Protein AF-A0A2N7TKE7-F1 (afdb_monomer_lite)

InterPro domains:
  IPR000836 Phosphoribosyltransferase domain [cd06223] (1-38)
  IPR029057 Phosphoribosyltransferase-like [G3DSA:3.40.50.2020] (1-42)
  IPR029057 Phosphoribosyltransferase-like [SSF53271] (1-39)
  IPR051910 ComF/GntX DNA utilization and transformation protein [PTHR47505] (1-38)

Radius of gyration: 12.12 Å; chains: 1; bounding box: 34×15×24 Å

Secondary structure (DSSP, 8-state):
-EEEEEEESSSHHHHHHHHHHHHTT-S--EEEEEEE-------

Foldseek 3Di:
DEAEEAEAEPCPVVVVVQVVCVVVPPPDYYYDYNYYDDDPDPD

Sequence (43 aa):
VVLVDDVMTTGATLDALAAACRRAGAEWVEVWAVARTPLHLHL

pLDDT: mean 94.56, std 8.42, range [59.34, 98.81]

Organism: NCBI:txid13878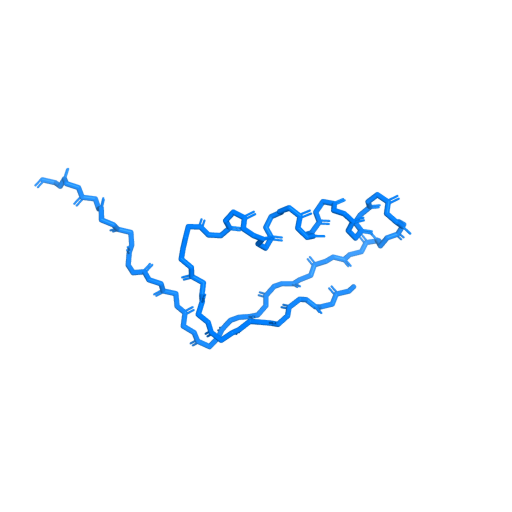83

Structure (mmCIF, N/CA/C/O backbone):
data_AF-A0A2N7TKE7-F1
#
_entry.id   AF-A0A2N7TKE7-F1
#
loop_
_atom_site.group_PDB
_atom_site.id
_atom_site.type_symbol
_atom_site.label_atom_id
_atom_site.label_alt_id
_atom_site.label_comp_id
_atom_site.label_asym_id
_atom_site.label_entity_id
_atom_site.label_seq_id
_atom_site.pdbx_PDB_ins_code
_atom_site.Cartn_x
_atom_site.Cartn_y
_atom_site.Cartn_z
_atom_site.occupancy
_atom_site.B_iso_or_equiv
_atom_site.auth_seq_id
_atom_site.auth_comp_id
_atom_site.auth_asym_id
_atom_site.auth_atom_id
_atom_site.pdbx_PDB_model_num
ATOM 1 N N . VAL A 1 1 ? -9.060 -3.105 4.958 1.00 98.12 1 VAL A N 1
ATOM 2 C CA . VAL A 1 1 ? -9.040 -2.320 3.698 1.00 98.12 1 VAL A CA 1
ATOM 3 C C . VAL A 1 1 ? -8.223 -3.086 2.680 1.00 98.12 1 VAL A C 1
ATOM 5 O O . VAL A 1 1 ? -7.169 -3.584 3.049 1.00 98.12 1 VAL A O 1
ATOM 8 N N . VAL A 1 2 ? -8.696 -3.195 1.441 1.00 98.44 2 VAL A N 1
ATOM 9 C CA . VAL A 1 2 ? -7.903 -3.763 0.344 1.00 98.44 2 VAL A CA 1
ATOM 10 C C . VAL A 1 2 ? -7.544 -2.627 -0.605 1.00 98.44 2 VAL A C 1
ATOM 12 O O . VAL A 1 2 ? -8.429 -1.904 -1.061 1.00 98.44 2 VAL A O 1
ATOM 15 N N . LEU A 1 3 ? -6.249 -2.445 -0.843 1.00 98.50 3 LEU A N 1
ATOM 16 C CA . LEU A 1 3 ? -5.716 -1.531 -1.845 1.00 98.50 3 LEU A CA 1
ATOM 17 C C . LEU A 1 3 ? -5.473 -2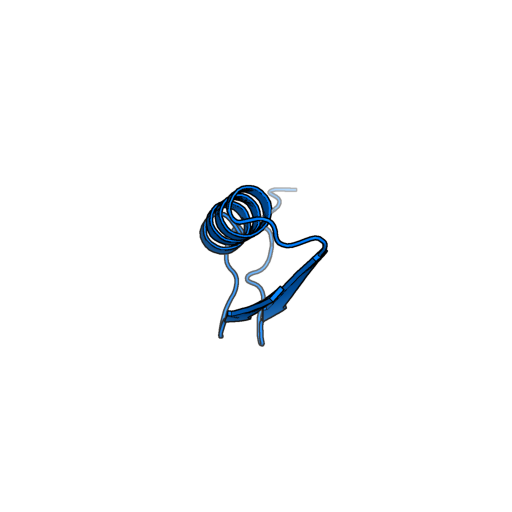.334 -3.119 1.00 98.50 3 LEU A C 1
ATOM 19 O O . LEU A 1 3 ? -4.781 -3.351 -3.078 1.00 98.50 3 LEU A O 1
ATOM 23 N N . VAL A 1 4 ? -6.054 -1.888 -4.227 1.00 98.06 4 VAL A N 1
ATOM 24 C CA . VAL A 1 4 ? -5.934 -2.554 -5.524 1.00 98.06 4 VAL A CA 1
ATOM 25 C C . VAL A 1 4 ? -5.274 -1.596 -6.499 1.00 98.06 4 VAL A C 1
ATOM 27 O O . VAL A 1 4 ? -5.707 -0.450 -6.609 1.00 98.06 4 VAL A O 1
ATOM 30 N N . ASP A 1 5 ? -4.245 -2.077 -7.187 1.00 97.12 5 ASP A N 1
ATOM 31 C CA . ASP A 1 5 ? -3.528 -1.338 -8.225 1.00 97.12 5 ASP A CA 1
ATOM 32 C C . ASP A 1 5 ? -3.294 -2.235 -9.450 1.00 97.12 5 ASP A C 1
ATOM 34 O O . ASP A 1 5 ? -3.360 -3.465 -9.355 1.00 97.12 5 ASP A O 1
ATOM 38 N N . ASP A 1 6 ? -3.031 -1.654 -10.615 1.00 97.25 6 ASP A N 1
ATOM 39 C CA . ASP A 1 6 ? -2.711 -2.442 -11.807 1.00 97.25 6 ASP A CA 1
ATOM 40 C C . ASP A 1 6 ? -1.265 -2.966 -11.750 1.00 97.25 6 ASP A C 1
ATOM 42 O O . 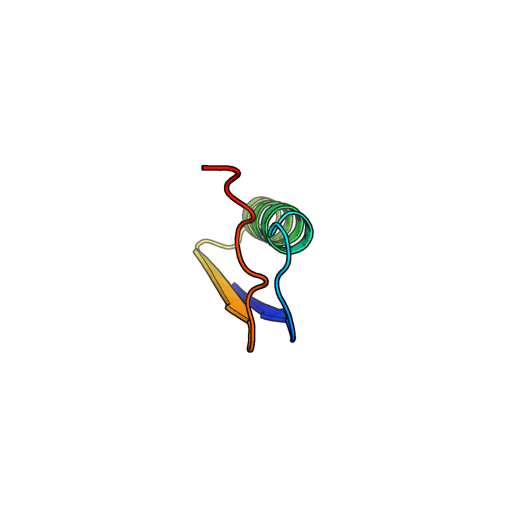ASP A 1 6 ? -1.026 -4.174 -11.848 1.00 97.25 6 ASP A O 1
ATOM 46 N N . VAL A 1 7 ? -0.294 -2.085 -11.509 1.00 96.00 7 VAL A N 1
ATOM 47 C CA . VAL A 1 7 ? 1.136 -2.391 -11.511 1.00 96.00 7 VAL A CA 1
ATOM 48 C C . VAL A 1 7 ? 1.819 -1.766 -10.303 1.00 96.00 7 VAL A C 1
ATOM 50 O O . VAL A 1 7 ? 1.937 -0.551 -10.169 1.00 96.00 7 VAL A O 1
ATOM 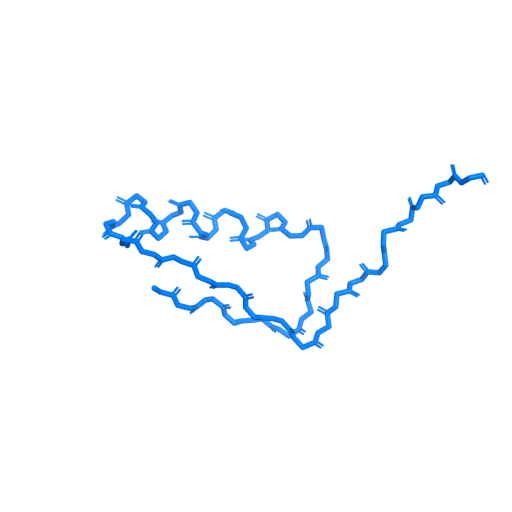53 N N . MET A 1 8 ? 2.407 -2.612 -9.463 1.00 96.19 8 MET A N 1
ATOM 54 C CA . MET A 1 8 ? 3.283 -2.161 -8.395 1.00 96.19 8 MET A CA 1
ATOM 55 C C . MET A 1 8 ? 4.725 -2.018 -8.889 1.00 96.19 8 MET A C 1
ATOM 57 O O . MET A 1 8 ? 5.323 -2.975 -9.380 1.00 96.19 8 MET A O 1
ATOM 61 N N . THR A 1 9 ? 5.323 -0.848 -8.664 1.00 94.25 9 THR A N 1
ATOM 62 C CA . THR A 1 9 ? 6.760 -0.626 -8.875 1.00 94.25 9 THR A CA 1
ATOM 63 C C . THR A 1 9 ? 7.569 -0.927 -7.603 1.00 94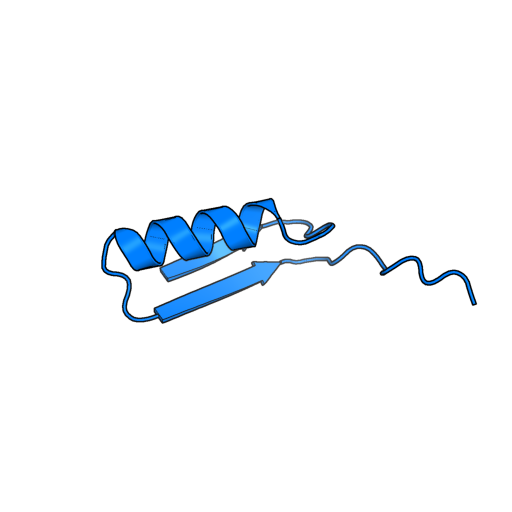.25 9 THR A C 1
ATOM 65 O O . THR A 1 9 ? 7.664 -2.076 -7.172 1.00 94.25 9 THR A O 1
ATOM 68 N N . THR A 1 10 ? 8.103 0.100 -6.937 1.00 94.69 10 THR A N 1
ATOM 69 C CA . THR A 1 10 ? 8.820 -0.014 -5.656 1.00 94.69 10 THR A CA 1
ATOM 70 C C . THR A 1 10 ? 7.895 -0.315 -4.478 1.00 94.69 10 THR A C 1
ATOM 72 O O . THR A 1 10 ? 8.364 -0.745 -3.432 1.00 94.69 10 THR A O 1
ATOM 75 N N . GLY A 1 11 ? 6.588 -0.083 -4.635 1.00 95.56 11 GLY A N 1
ATOM 76 C CA . GLY A 1 11 ? 5.594 -0.209 -3.566 1.00 95.56 11 GLY A CA 1
ATOM 77 C C . GLY A 1 11 ? 5.383 1.062 -2.738 1.00 95.56 11 GLY A C 1
ATOM 78 O O . GLY A 1 11 ? 4.451 1.097 -1.944 1.00 95.56 11 GLY A O 1
ATOM 79 N N . ALA A 1 12 ? 6.154 2.134 -2.970 1.00 97.00 12 ALA A N 1
ATOM 80 C CA . ALA A 1 12 ? 6.110 3.349 -2.146 1.00 97.00 12 ALA A CA 1
ATOM 81 C C . ALA A 1 12 ? 4.703 3.971 -2.023 1.00 97.00 12 ALA A C 1
ATOM 83 O O . ALA A 1 12 ? 4.298 4.389 -0.937 1.00 97.00 12 ALA A O 1
ATOM 84 N N . THR A 1 13 ? 3.933 3.997 -3.115 1.00 97.25 13 THR A N 1
ATOM 85 C CA . THR A 1 13 ? 2.545 4.488 -3.104 1.00 97.25 13 THR A CA 1
ATOM 86 C C . THR A 1 13 ? 1.651 3.630 -2.209 1.00 97.25 13 THR A C 1
ATOM 88 O O . THR A 1 13 ? 0.911 4.156 -1.379 1.00 97.25 13 THR A O 1
ATOM 91 N N . LEU A 1 14 ? 1.743 2.306 -2.345 1.00 98.12 14 LEU A N 1
ATOM 92 C CA . LEU A 1 14 ? 0.913 1.356 -1.606 1.00 98.12 14 LEU A CA 1
ATOM 93 C C . LEU A 1 14 ? 1.283 1.328 -0.119 1.00 98.12 14 LEU A C 1
ATOM 95 O O . LEU A 1 14 ? 0.390 1.232 0.719 1.00 98.12 14 LEU A O 1
ATOM 99 N N . ASP A 1 15 ? 2.556 1.536 0.222 1.00 98.25 15 ASP A N 1
ATOM 100 C CA . ASP A 1 15 ? 3.008 1.704 1.608 1.00 98.25 15 ASP A CA 1
ATOM 101 C C . ASP A 1 15 ? 2.447 2.980 2.247 1.00 98.25 15 ASP A C 1
ATOM 103 O O . ASP A 1 15 ? 1.927 2.947 3.369 1.00 98.25 15 ASP A O 1
ATOM 107 N N . ALA A 1 16 ? 2.501 4.108 1.530 1.00 98.56 16 ALA A N 1
ATOM 108 C CA . ALA A 1 16 ? 1.947 5.372 2.010 1.00 98.56 16 ALA A CA 1
ATOM 109 C C . ALA A 1 16 ? 0.429 5.274 2.238 1.00 98.56 16 ALA A C 1
ATOM 111 O O . ALA A 1 16 ? -0.076 5.734 3.270 1.00 98.56 16 ALA A O 1
ATOM 112 N N . LEU A 1 17 ? -0.286 4.627 1.312 1.00 98.62 17 LEU A N 1
ATOM 113 C CA . LEU A 1 17 ? -1.719 4.362 1.424 1.00 98.62 17 LEU A CA 1
ATOM 114 C C . LEU A 1 17 ? -2.028 3.405 2.577 1.00 98.62 17 LEU A C 1
ATOM 116 O O . LEU A 1 17 ? -2.914 3.694 3.379 1.00 98.62 17 LEU A O 1
ATOM 120 N N . ALA A 1 18 ? -1.270 2.319 2.737 1.00 98.62 18 ALA A N 1
ATOM 121 C CA . ALA A 1 18 ? -1.474 1.384 3.838 1.00 98.62 18 ALA A CA 1
ATOM 122 C C . ALA A 1 18 ? -1.269 2.062 5.197 1.00 98.62 18 ALA A C 1
ATOM 124 O O . ALA A 1 18 ? -2.063 1.867 6.121 1.00 98.62 18 ALA A O 1
ATOM 125 N N . ALA A 1 19 ? -0.251 2.918 5.312 1.00 98.69 19 ALA A N 1
ATOM 126 C CA . ALA A 1 19 ? -0.031 3.724 6.503 1.00 98.69 19 ALA A CA 1
ATOM 127 C C . ALA A 1 19 ? -1.189 4.707 6.750 1.00 98.69 19 ALA A C 1
ATOM 129 O O . ALA A 1 19 ? -1.621 4.863 7.893 1.00 98.69 19 ALA A O 1
ATOM 130 N N . ALA A 1 20 ? -1.722 5.342 5.702 1.00 98.81 20 ALA A N 1
ATOM 131 C CA . ALA A 1 20 ? -2.890 6.213 5.813 1.00 98.81 20 ALA A CA 1
ATOM 132 C C . ALA A 1 20 ? -4.138 5.448 6.282 1.00 98.81 20 ALA A C 1
ATOM 134 O O . ALA A 1 20 ? -4.801 5.898 7.215 1.00 98.81 20 ALA A O 1
ATOM 135 N N . CYS A 1 21 ? -4.413 4.266 5.723 1.00 98.75 21 CYS A N 1
ATOM 136 C CA . CYS A 1 21 ? -5.530 3.419 6.137 1.00 98.75 21 CYS A CA 1
ATOM 137 C C . CYS A 1 21 ? -5.413 2.991 7.604 1.00 98.75 21 CYS A C 1
ATOM 139 O O . CYS A 1 21 ? -6.390 3.083 8.344 1.00 98.75 21 CYS A O 1
ATOM 141 N N . ARG A 1 22 ? -4.220 2.580 8.055 1.00 98.62 22 ARG A N 1
ATOM 142 C CA . ARG A 1 22 ? -3.986 2.224 9.466 1.00 98.62 22 ARG A CA 1
ATOM 143 C C . ARG A 1 22 ? -4.199 3.416 10.395 1.00 98.62 22 ARG A C 1
ATOM 145 O O . ARG A 1 22 ? -4.874 3.279 11.407 1.00 98.62 22 ARG A O 1
ATOM 152 N N . ARG A 1 23 ? -3.692 4.602 10.034 1.00 98.81 23 ARG A N 1
ATOM 153 C CA . ARG A 1 23 ? -3.942 5.839 10.801 1.00 98.81 23 ARG A CA 1
ATOM 154 C C . ARG A 1 23 ? -5.423 6.215 10.847 1.00 98.81 23 ARG A C 1
ATOM 156 O O . ARG A 1 23 ? -5.860 6.793 11.833 1.00 98.81 23 ARG A O 1
ATOM 163 N N . ALA A 1 24 ? -6.186 5.863 9.815 1.00 98.69 24 ALA A N 1
ATOM 164 C CA . ALA A 1 24 ? -7.635 6.031 9.778 1.00 98.69 24 ALA A CA 1
ATOM 165 C C . ALA A 1 24 ? -8.408 4.950 10.565 1.00 98.69 24 ALA A C 1
ATOM 167 O O . ALA A 1 24 ? -9.635 4.972 10.571 1.00 98.69 24 ALA A O 1
ATOM 168 N N . GLY A 1 25 ? -7.719 4.016 11.232 1.00 98.75 25 GLY A N 1
ATOM 169 C CA . GLY A 1 25 ? -8.334 2.985 12.071 1.00 98.75 25 GLY A CA 1
ATOM 170 C C . GLY A 1 25 ? -8.572 1.647 11.374 1.00 98.75 25 GLY A C 1
ATOM 171 O O . GLY A 1 25 ? -9.279 0.801 11.916 1.00 98.75 25 GLY A O 1
ATOM 172 N N . ALA A 1 26 ? -7.999 1.417 10.188 1.00 98.69 26 ALA A N 1
ATOM 173 C CA . ALA A 1 26 ? -8.058 0.096 9.574 1.00 98.69 26 ALA A CA 1
ATOM 174 C C . ALA A 1 26 ? -7.267 -0.917 10.418 1.00 98.69 26 ALA A C 1
ATOM 176 O O . ALA A 1 26 ? -6.040 -0.843 10.485 1.00 98.69 26 ALA A O 1
ATOM 177 N N . GLU A 1 27 ? -7.972 -1.888 11.001 1.00 98.50 27 GLU A N 1
ATOM 178 C CA . GLU A 1 27 ? -7.374 -3.009 11.742 1.00 98.50 27 GLU A CA 1
ATOM 179 C C . GLU A 1 27 ? -6.444 -3.842 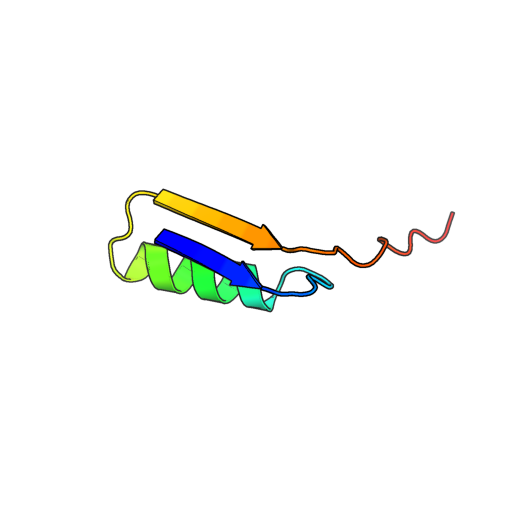10.850 1.00 98.50 27 GLU A C 1
ATOM 181 O O . GLU A 1 27 ? -5.386 -4.301 11.278 1.00 98.50 27 GLU A O 1
ATOM 186 N N . TRP A 1 28 ? -6.804 -3.974 9.572 1.00 98.44 28 TRP A N 1
ATOM 187 C CA . TRP A 1 28 ? -6.027 -4.722 8.598 1.00 98.44 28 TRP A CA 1
ATOM 188 C C . TRP A 1 28 ? -6.012 -4.055 7.220 1.00 98.44 28 TRP A C 1
ATOM 190 O O . TRP A 1 28 ? -7.006 -3.461 6.775 1.00 98.44 28 TRP A O 1
ATOM 200 N N . VAL A 1 29 ? -4.871 -4.172 6.537 1.00 98.50 29 VAL A N 1
ATOM 201 C CA . VAL A 1 29 ? -4.650 -3.670 5.178 1.00 98.50 29 VAL A CA 1
ATOM 202 C C . VAL A 1 29 ? -3.938 -4.728 4.345 1.00 98.50 29 VAL A C 1
ATOM 204 O O . VAL A 1 29 ? -2.873 -5.196 4.745 1.00 98.50 29 VAL A O 1
ATOM 207 N N . GLU A 1 30 ? -4.493 -5.033 3.177 1.00 98.38 30 GLU A N 1
ATOM 208 C CA . GLU A 1 30 ? -3.884 -5.884 2.154 1.00 98.38 30 GLU A CA 1
ATOM 209 C C . GLU A 1 30 ? -3.746 -5.132 0.836 1.00 98.38 30 GLU A C 1
ATOM 211 O O . GLU A 1 30 ? -4.473 -4.174 0.565 1.00 98.38 30 GLU A O 1
ATOM 216 N N . VAL A 1 31 ? -2.771 -5.562 0.040 1.00 98.00 31 VAL A N 1
ATOM 217 C CA . VAL A 1 31 ? -2.402 -4.946 -1.225 1.00 98.00 31 VAL A CA 1
ATOM 218 C C . VAL A 1 31 ? -2.427 -6.001 -2.319 1.00 98.00 31 VAL A C 1
ATOM 220 O O . VAL A 1 31 ? -1.659 -6.962 -2.262 1.00 98.00 31 VAL A O 1
ATOM 223 N N . TRP A 1 32 ? -3.266 -5.790 -3.329 1.00 98.06 32 TRP A N 1
ATOM 224 C CA . TRP A 1 32 ? -3.322 -6.604 -4.537 1.00 98.06 32 TRP A CA 1
ATOM 225 C C . TRP A 1 32 ? -2.879 -5.774 -5.734 1.00 98.06 32 TRP A C 1
ATOM 227 O O . TRP A 1 32 ? -3.343 -4.654 -5.932 1.00 98.06 32 TRP A O 1
ATOM 237 N N . ALA A 1 33 ? -1.988 -6.340 -6.540 1.00 96.94 33 ALA A N 1
ATOM 238 C CA . ALA A 1 33 ? -1.600 -5.767 -7.816 1.00 96.94 33 ALA A CA 1
ATOM 239 C C . ALA A 1 33 ? -1.593 -6.854 -8.886 1.00 96.94 33 ALA A C 1
ATOM 241 O O . ALA A 1 33 ? -1.239 -7.999 -8.596 1.00 96.94 33 ALA A O 1
ATOM 242 N N . VAL A 1 34 ? -1.972 -6.498 -10.114 1.00 97.94 34 VAL A N 1
ATOM 243 C CA . VAL A 1 34 ? -1.964 -7.445 -11.241 1.00 97.94 34 VAL A CA 1
ATOM 244 C C . VAL A 1 34 ? -0.528 -7.775 -11.651 1.00 97.94 34 VAL A C 1
ATOM 246 O O . VAL A 1 34 ? -0.225 -8.924 -11.968 1.00 97.94 34 VAL A O 1
ATOM 249 N N . ALA A 1 35 ? 0.375 -6.793 -11.597 1.00 96.69 35 ALA A N 1
ATOM 250 C CA . ALA A 1 35 ? 1.793 -6.985 -11.870 1.00 96.69 35 ALA A CA 1
ATOM 251 C C . ALA A 1 35 ? 2.689 -6.314 -10.822 1.00 96.69 35 ALA A C 1
ATOM 253 O O . ALA A 1 35 ? 2.309 -5.346 -10.164 1.00 96.69 35 ALA A O 1
ATOM 254 N N . ARG A 1 36 ? 3.923 -6.811 -10.705 1.00 95.44 36 ARG A N 1
ATOM 255 C CA . ARG A 1 36 ? 5.007 -6.166 -9.962 1.00 95.44 36 ARG A CA 1
ATOM 256 C C . ARG A 1 36 ? 6.221 -6.027 -10.873 1.00 95.44 36 ARG A C 1
ATOM 258 O O . ARG A 1 36 ? 6.615 -7.004 -11.508 1.00 95.44 36 ARG A O 1
ATOM 265 N N . THR A 1 37 ? 6.833 -4.847 -10.923 1.00 94.88 37 THR A N 1
ATOM 266 C CA . THR A 1 37 ? 8.080 -4.667 -11.678 1.00 94.88 37 THR A CA 1
ATOM 267 C C . THR A 1 37 ? 9.225 -5.451 -11.026 1.00 94.88 37 THR A C 1
ATOM 269 O O . THR A 1 37 ? 9.323 -5.439 -9.795 1.00 94.88 37 THR A O 1
ATOM 272 N N . PRO A 1 38 ? 10.119 -6.094 -11.800 1.00 88.44 38 PRO A N 1
ATOM 273 C CA . PRO A 1 38 ? 11.263 -6.815 -11.249 1.00 88.44 38 PRO A CA 1
ATOM 274 C C . PRO A 1 38 ? 12.146 -5.921 -10.375 1.00 88.44 38 PRO A C 1
ATOM 276 O O . PRO A 1 38 ? 12.395 -4.761 -10.710 1.00 88.44 38 PRO A O 1
ATOM 279 N N . LEU A 1 39 ? 12.664 -6.475 -9.277 1.00 81.06 39 LEU A N 1
ATOM 280 C CA . LEU A 1 39 ? 13.709 -5.808 -8.510 1.00 81.06 39 LEU A CA 1
ATOM 281 C C . LEU A 1 39 ? 15.012 -5.894 -9.318 1.00 81.06 39 LEU A C 1
ATOM 283 O O . LEU A 1 39 ? 15.537 -6.987 -9.526 1.00 81.06 39 LEU A O 1
ATOM 287 N N . HIS A 1 40 ? 15.530 -4.760 -9.789 1.00 76.81 40 HIS A N 1
ATOM 288 C CA . HIS A 1 40 ? 16.855 -4.712 -10.407 1.00 76.81 40 HIS A CA 1
ATOM 289 C C . HIS A 1 40 ? 17.926 -4.869 -9.318 1.00 76.81 40 HIS A C 1
ATOM 291 O O . HIS A 1 40 ? 18.372 -3.896 -8.714 1.00 76.81 40 HIS A O 1
ATOM 297 N N . LEU A 1 41 ? 18.319 -6.113 -9.044 1.00 77.75 41 LEU A N 1
ATOM 298 C CA . LEU A 1 41 ? 19.537 -6.423 -8.301 1.00 77.75 41 LEU A CA 1
ATOM 299 C C . LEU A 1 41 ? 20.701 -6.446 -9.294 1.00 77.75 41 LEU A C 1
ATOM 301 O O . LEU A 1 41 ? 20.742 -7.290 -10.186 1.00 77.75 41 LEU A O 1
ATOM 305 N N . HIS A 1 42 ? 21.634 -5.504 -9.152 1.00 70.44 42 HIS A N 1
ATOM 306 C CA . HIS A 1 42 ? 22.935 -5.589 -9.809 1.00 70.44 42 HIS A CA 1
ATOM 307 C C . HIS A 1 42 ? 23.756 -6.665 -9.082 1.00 70.44 42 HIS A C 1
ATOM 309 O O . HIS A 1 42 ? 24.338 -6.381 -8.036 1.00 70.44 42 HIS A O 1
ATOM 315 N N . LEU A 1 43 ? 23.716 -7.901 -9.591 1.00 59.34 43 LEU A N 1
ATOM 316 C CA . LEU A 1 43 ? 24.672 -8.960 -9.249 1.00 59.34 43 LEU A CA 1
ATOM 317 C C . LEU A 1 43 ? 25.899 -8.864 -10.157 1.00 59.34 43 LEU A C 1
ATOM 319 O O . LEU A 1 43 ? 25.699 -8.609 -11.368 1.00 59.34 43 LEU A O 1
#